Protein AF-A0A7R7YM45-F1 (afdb_monomer_lite)

Radius of gyration: 24.66 Å; chains: 1; bounding box: 40×49×83 Å

Organism: Thermus thermophilus (NCBI:txid274)

Foldseek 3Di:
DVVVVVVVVVVVCVVPPPDPPPDPPPFFDKDAQDWDKDDAPDPQKIKTKTAGMWGDDPNKIKGAQKIWTAIGGNNHGFKIKIARMWIQDPRRKIKGQWIWMFGQEQLKIKTAHDHPQGIWIQHPVFGIWGQKMFIDGFFKTWMFGRWGAHPNRPDIDTHPTDMDGDPVRTPDDRPGVNHDD

Sequence (181 aa):
MRLLLLLLALGLAFVLWPRPTEAPKEAGVRLYGVAFHLFPEEEGVEWRFRAEEMVEEEGRFRVRGGLSGGRYVEGRLDLRLFAPEVVVEPGDNLRAPYARVEILKGCYRLELSRPGLGDVLIRQKEGFSAPWVRIEAPNLRGEAERFRSDFALERIEAENPRFEFPAGGSFGPCQVEGGSG

pLDDT: mean 90.7, std 9.66, range [58.69, 98.62]

Secondary structure (DSSP, 8-state):
-HHHHHHHHHHHHHHSS-PPPPPP-----EEEEEEEEE--SSTTEEEEEEEEEEEEETTEEEEEEEEEEEEEETTEEEEEEEES-EEE-GGG-EEESSEEEEETBTTEEEEE--TTT--EEEETTTEEEEEEEEEE-SS-EEEEEEEEE-TTSSSEEEEEEEEE--TTS-SSS--STT-B-

Structure (mmCIF, N/CA/C/O backbone):
data_AF-A0A7R7YM45-F1
#
_entry.id   AF-A0A7R7YM45-F1
#
loop_
_atom_site.group_PDB
_atom_site.id
_atom_site.type_symbol
_atom_site.label_atom_id
_atom_site.label_alt_id
_atom_site.label_comp_id
_atom_site.label_asym_id
_atom_site.label_entity_id
_atom_site.label_seq_id
_atom_site.pdbx_PDB_ins_code
_atom_site.Cartn_x
_atom_site.Cartn_y
_atom_site.Cartn_z
_atom_site.occupancy
_atom_site.B_iso_or_equiv
_atom_site.auth_seq_id
_atom_site.auth_comp_id
_atom_site.auth_asym_id
_atom_site.auth_atom_id
_atom_site.pdbx_PDB_model_num
ATOM 1 N N . MET A 1 1 ? -10.922 34.624 63.609 1.00 67.94 1 MET A N 1
ATOM 2 C CA . MET A 1 1 ? -10.141 33.369 63.735 1.00 67.94 1 MET A CA 1
ATOM 3 C C . MET A 1 1 ? -10.967 32.111 63.447 1.00 67.94 1 MET A C 1
ATOM 5 O O . MET A 1 1 ? -10.594 31.371 62.551 1.00 67.94 1 MET A O 1
ATOM 9 N N . ARG A 1 2 ? -12.110 31.880 64.121 1.00 74.19 2 ARG A N 1
ATOM 10 C CA . ARG A 1 2 ? -12.960 30.683 63.907 1.00 74.19 2 ARG A CA 1
ATOM 11 C C . ARG A 1 2 ? -13.488 30.513 62.475 1.00 74.19 2 ARG A C 1
ATOM 13 O O . ARG A 1 2 ? -13.465 29.406 61.958 1.00 74.19 2 ARG A O 1
ATOM 20 N N . LEU A 1 3 ? -13.897 31.603 61.825 1.00 76.56 3 LEU A N 1
ATOM 21 C CA . LEU A 1 3 ? -14.392 31.564 60.443 1.00 76.56 3 LEU A CA 1
ATOM 22 C C . LEU A 1 3 ? -13.296 31.167 59.438 1.00 76.56 3 LEU A C 1
ATOM 24 O O . LEU A 1 3 ? -13.555 30.417 58.507 1.00 76.56 3 LEU A O 1
ATOM 28 N N . LEU A 1 4 ? -12.057 31.615 59.672 1.00 78.38 4 LEU A N 1
ATOM 29 C CA . LEU A 1 4 ? -10.907 31.268 58.833 1.00 78.38 4 LEU A CA 1
ATOM 30 C C . LEU A 1 4 ? -10.569 29.777 58.943 1.00 78.38 4 LEU A C 1
ATOM 32 O O . LEU A 1 4 ? -10.317 29.131 57.936 1.00 78.38 4 LEU A O 1
ATOM 36 N N . LEU A 1 5 ? -10.610 29.233 60.163 1.00 81.38 5 LEU A N 1
ATOM 37 C CA . LEU A 1 5 ? -10.376 27.811 60.430 1.00 81.38 5 LEU A CA 1
ATOM 38 C C . LEU A 1 5 ? -11.439 26.920 59.772 1.00 81.38 5 LEU A C 1
ATOM 40 O O . LEU A 1 5 ? -11.104 25.870 59.237 1.00 81.38 5 LEU A O 1
ATOM 44 N N . LEU A 1 6 ? -12.700 27.361 59.764 1.00 84.06 6 LEU A N 1
ATOM 45 C CA . LEU A 1 6 ? -13.800 26.674 59.079 1.00 84.06 6 LEU A CA 1
ATOM 46 C C . LEU A 1 6 ? -13.616 26.654 57.559 1.00 84.06 6 LEU A C 1
ATOM 48 O O . LEU A 1 6 ? -13.767 25.604 56.945 1.00 84.06 6 LEU A O 1
ATOM 52 N N . LEU A 1 7 ? -13.243 27.786 56.958 1.00 83.31 7 LEU A N 1
ATOM 53 C CA . LEU A 1 7 ? -12.970 27.863 55.519 1.00 83.31 7 LEU A CA 1
ATOM 54 C C . LEU A 1 7 ? -11.752 27.018 55.126 1.00 83.31 7 LEU A C 1
ATOM 56 O O . LEU A 1 7 ? -11.780 26.35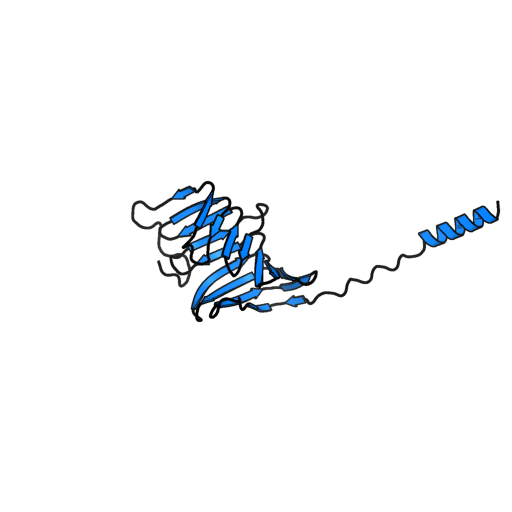1 54.094 1.00 83.31 7 LEU A O 1
ATOM 60 N N . LEU A 1 8 ? -10.717 26.993 55.972 1.00 83.06 8 LEU A N 1
ATOM 61 C CA . LEU A 1 8 ? -9.532 26.164 55.755 1.00 83.06 8 LEU A CA 1
ATOM 62 C C . LEU A 1 8 ? -9.876 24.671 55.817 1.00 83.06 8 LEU A C 1
ATOM 64 O O . LEU A 1 8 ? -9.451 23.908 54.955 1.00 83.06 8 LEU A O 1
ATOM 68 N N . ALA A 1 9 ? -10.681 24.264 56.804 1.00 82.69 9 ALA A N 1
ATOM 69 C CA . ALA A 1 9 ? -11.139 22.886 56.945 1.00 82.69 9 ALA A CA 1
ATOM 70 C C . ALA A 1 9 ? -12.025 22.454 55.766 1.00 82.69 9 ALA A C 1
ATOM 72 O O . ALA A 1 9 ? -11.877 21.340 55.271 1.00 82.69 9 ALA A O 1
ATOM 73 N N . LEU A 1 10 ? -12.897 23.343 55.277 1.00 81.88 10 LEU A N 1
ATOM 74 C CA . LEU A 1 10 ? -13.757 23.069 54.125 1.00 81.88 10 LEU A CA 1
ATOM 75 C C . LEU A 1 10 ? -12.947 22.949 52.825 1.00 81.88 10 LEU A C 1
ATOM 77 O O . LEU A 1 10 ? -13.180 22.036 52.037 1.00 81.88 10 LEU A O 1
ATOM 81 N N . GLY A 1 11 ? -11.959 23.828 52.628 1.00 80.31 11 GLY A N 1
ATOM 82 C CA . GLY A 1 11 ? -11.035 23.749 51.496 1.00 80.31 11 GLY A CA 1
ATOM 83 C C . GLY A 1 11 ? -10.203 22.466 51.519 1.00 80.31 11 GLY A C 1
ATOM 84 O O . GLY A 1 11 ? -10.063 21.803 50.493 1.00 80.31 11 GLY A O 1
ATOM 85 N N . LEU A 1 12 ? -9.722 22.062 52.700 1.00 82.94 12 LEU A N 1
ATOM 86 C CA . LEU A 1 12 ? -8.969 20.819 52.871 1.00 82.94 12 LEU A CA 1
ATOM 87 C C . LEU A 1 12 ? -9.842 19.583 52.611 1.00 82.94 12 LEU A C 1
ATOM 89 O O . LEU A 1 12 ? -9.398 18.647 51.949 1.00 82.94 12 LEU A O 1
ATOM 93 N N . ALA A 1 13 ? -11.097 19.603 53.068 1.00 81.50 13 ALA A N 1
ATOM 94 C CA . ALA A 1 13 ? -12.064 18.542 52.802 1.00 81.50 13 ALA A CA 1
ATOM 95 C C . ALA A 1 13 ? -12.375 18.401 51.303 1.00 81.50 13 ALA A C 1
ATOM 97 O O . ALA A 1 13 ? -12.561 17.286 50.830 1.00 81.50 13 ALA A O 1
ATOM 98 N N . PHE A 1 14 ? -12.379 19.504 50.547 1.00 77.69 14 PHE A N 1
ATOM 99 C CA . PHE A 1 14 ? -12.612 19.486 49.100 1.00 77.69 14 PHE A CA 1
ATOM 100 C C . PHE A 1 14 ? -11.412 18.942 48.309 1.00 77.69 14 PHE A C 1
ATOM 102 O O . PHE A 1 14 ? -11.591 18.266 47.300 1.00 77.69 14 PHE A O 1
ATOM 109 N N . VAL A 1 15 ? -10.184 19.201 48.774 1.00 79.44 15 VAL A N 1
ATOM 110 C CA . VAL A 1 15 ? -8.947 18.669 48.166 1.00 79.44 15 VAL A CA 1
ATOM 111 C C . VAL A 1 15 ? -8.772 17.177 48.452 1.00 79.44 15 VAL A C 1
ATOM 113 O O . VAL A 1 15 ? -8.295 16.440 47.592 1.00 79.44 15 VAL A O 1
ATOM 116 N N . LEU A 1 16 ? -9.167 16.736 49.648 1.00 78.12 16 LEU A N 1
ATOM 117 C CA . LEU A 1 16 ? -9.143 15.329 50.055 1.00 78.12 16 LEU A CA 1
ATOM 118 C C . LEU A 1 16 ? -10.376 14.551 49.581 1.00 78.12 16 LEU A C 1
ATOM 120 O O . LEU A 1 16 ? -10.428 13.334 49.761 1.00 78.12 16 LEU A O 1
ATOM 124 N N . TRP A 1 17 ? -11.363 15.230 48.987 1.00 76.19 17 TRP A N 1
ATOM 125 C CA . TRP A 1 17 ? -12.518 14.559 48.417 1.00 76.19 17 TRP A CA 1
ATOM 126 C C . TRP A 1 17 ? -12.037 13.682 47.258 1.00 76.19 17 TRP A C 1
ATOM 128 O O . TRP A 1 17 ? -11.379 14.195 46.345 1.00 76.19 17 TRP A O 1
ATOM 138 N N . PRO A 1 18 ? -12.325 12.369 47.274 1.00 72.06 18 PRO A N 1
ATOM 139 C CA . PRO A 1 18 ? -11.928 11.486 46.195 1.00 72.06 18 PRO A CA 1
ATOM 140 C C . PRO A 1 18 ? -12.548 12.027 44.912 1.00 72.06 18 PRO A C 1
ATOM 142 O O . PRO A 1 18 ? -13.773 12.100 44.775 1.00 72.06 18 PRO A O 1
ATOM 145 N N . ARG A 1 19 ? -11.695 12.467 43.983 1.00 71.75 19 ARG A N 1
ATOM 146 C CA . ARG A 1 19 ? -12.153 12.801 42.639 1.00 71.75 19 ARG A CA 1
ATOM 147 C C . ARG A 1 19 ? -12.837 11.545 42.106 1.00 71.75 19 ARG A C 1
ATOM 149 O O . ARG A 1 19 ? -12.228 10.478 42.218 1.00 71.75 19 ARG A O 1
ATOM 156 N N . PRO A 1 20 ? -14.069 11.640 41.574 1.00 61.78 20 PRO A N 1
ATOM 157 C CA . PRO A 1 20 ? -14.654 10.526 40.852 1.00 61.78 20 PRO A CA 1
ATOM 158 C C . PRO A 1 20 ? -13.604 10.071 39.845 1.00 61.78 20 PRO A C 1
ATOM 160 O O . PRO A 1 20 ? -13.147 10.879 39.035 1.00 61.78 20 PRO A O 1
ATOM 163 N N . THR A 1 21 ? -13.137 8.829 39.973 1.00 62.22 21 THR A N 1
ATOM 164 C CA . THR A 1 21 ? -12.312 8.219 38.939 1.00 62.22 21 THR A CA 1
ATOM 165 C C . THR A 1 21 ? -13.111 8.369 37.661 1.00 62.22 21 THR A C 1
ATOM 167 O O . THR A 1 21 ? -14.259 7.927 37.610 1.00 62.22 21 THR A O 1
ATOM 170 N N . GLU A 1 22 ? -12.546 9.089 36.694 1.00 59.47 22 GLU A N 1
ATOM 171 C CA . GLU A 1 22 ? -13.136 9.232 35.373 1.00 59.47 22 GLU A CA 1
ATOM 172 C C . GLU A 1 22 ? -13.509 7.819 34.928 1.00 59.47 22 GLU A C 1
ATOM 174 O O . GLU A 1 22 ? -12.650 6.930 34.906 1.00 59.47 22 GLU A O 1
ATOM 179 N N . ALA A 1 23 ? -14.807 7.571 34.726 1.00 59.00 23 ALA A N 1
ATOM 180 C CA . ALA A 1 23 ? -15.252 6.276 34.243 1.00 59.00 23 ALA A CA 1
ATOM 181 C C . ALA A 1 23 ? -14.430 5.974 32.982 1.00 59.00 23 ALA A C 1
ATOM 183 O O . ALA A 1 23 ? -14.210 6.904 32.196 1.00 59.00 23 ALA A O 1
ATOM 184 N N . PRO A 1 24 ? -13.936 4.735 32.790 1.00 59.19 24 PRO A N 1
ATOM 185 C CA . PRO A 1 24 ? -13.271 4.383 31.547 1.00 59.19 24 PRO A CA 1
ATOM 186 C C . PRO A 1 24 ? -14.176 4.857 30.413 1.00 59.19 24 PRO A C 1
ATOM 188 O O . PRO A 1 24 ? -15.341 4.455 30.380 1.00 59.19 24 PRO A O 1
ATOM 191 N N . LYS A 1 25 ? -13.686 5.774 29.560 1.00 61.75 25 LYS A N 1
ATOM 192 C CA . LYS A 1 25 ? -14.405 6.166 28.340 1.00 61.75 25 LYS A CA 1
ATOM 193 C C . LYS A 1 25 ? -14.886 4.870 27.704 1.00 61.75 25 LYS A C 1
ATOM 195 O O . LYS A 1 25 ? -14.062 3.965 27.557 1.00 61.75 25 LYS A O 1
ATOM 200 N N . GLU A 1 26 ? -16.195 4.777 27.452 1.00 58.69 26 GLU A N 1
ATOM 201 C CA . GLU A 1 26 ? -16.853 3.569 26.952 1.00 58.69 26 GLU A CA 1
ATOM 202 C C . GLU A 1 26 ? -15.940 2.877 25.950 1.00 58.69 26 GLU A C 1
ATOM 204 O O . GLU A 1 26 ? -15.478 3.491 24.986 1.00 58.69 26 GLU A O 1
ATOM 209 N N . ALA A 1 27 ? -15.576 1.638 26.275 1.00 59.50 27 ALA A N 1
ATOM 210 C CA . ALA A 1 27 ? -14.630 0.876 25.492 1.00 59.50 27 ALA A CA 1
ATOM 211 C C . ALA A 1 27 ? -15.161 0.799 24.059 1.00 59.50 27 ALA A C 1
ATOM 213 O O . ALA A 1 27 ? -16.208 0.195 23.825 1.00 59.50 27 ALA A O 1
ATOM 214 N N . GLY A 1 28 ? -14.453 1.436 23.123 1.00 74.31 28 GLY A N 1
ATOM 215 C CA . GLY A 1 28 ? -14.732 1.296 21.699 1.00 74.31 28 GLY A CA 1
ATOM 216 C C . GLY A 1 28 ? -14.754 -0.180 21.298 1.00 74.31 28 GLY A C 1
ATOM 217 O O . GLY A 1 28 ? -14.224 -1.050 22.003 1.00 74.31 28 GLY A O 1
ATOM 218 N N . VAL A 1 29 ? -15.388 -0.482 20.167 1.00 87.69 29 VAL A N 1
ATOM 219 C CA . VAL A 1 29 ? -15.512 -1.864 19.691 1.00 87.69 29 VAL A CA 1
ATOM 220 C C . VAL A 1 29 ? -14.123 -2.475 19.494 1.00 87.69 29 VAL A C 1
ATOM 222 O O . VAL A 1 29 ? -13.274 -1.910 18.808 1.00 87.69 29 VAL A O 1
ATOM 225 N N . ARG A 1 30 ? -13.890 -3.653 20.080 1.00 92.38 30 ARG A N 1
ATOM 226 C CA . ARG A 1 30 ? -12.670 -4.440 19.876 1.00 92.38 30 ARG A CA 1
ATOM 227 C C . ARG A 1 30 ? -13.016 -5.799 19.294 1.00 92.38 30 ARG A C 1
ATOM 229 O O . ARG A 1 30 ? -13.838 -6.525 19.848 1.00 92.38 30 ARG A O 1
ATOM 236 N N . LEU A 1 31 ? -12.361 -6.137 18.194 1.00 92.94 31 LEU A N 1
ATOM 237 C CA . LEU A 1 31 ? -12.553 -7.369 17.446 1.00 92.94 31 LEU A CA 1
ATOM 238 C C . LEU A 1 31 ? -11.215 -8.102 17.325 1.00 92.94 31 LEU A C 1
ATOM 240 O O . LEU A 1 31 ? -10.174 -7.472 17.148 1.00 92.94 31 LEU A O 1
ATOM 244 N N . TYR A 1 32 ? -11.255 -9.430 17.388 1.00 95.44 32 TYR A N 1
ATOM 245 C CA . TYR A 1 32 ? -10.082 -10.301 17.302 1.00 95.44 32 TYR A CA 1
ATOM 246 C C . TYR A 1 32 ? -10.233 -11.294 16.151 1.00 95.44 32 TYR A C 1
ATOM 248 O O . TYR A 1 32 ? -11.343 -11.756 15.886 1.00 95.44 32 TYR A O 1
ATOM 256 N N . GLY A 1 33 ? -9.125 -11.644 15.494 1.00 94.94 33 GLY A N 1
ATOM 257 C CA . GLY A 1 33 ? -9.114 -12.595 14.377 1.00 94.94 33 GLY A CA 1
ATOM 258 C C . GLY A 1 33 ? -9.997 -12.135 13.217 1.00 94.94 33 GLY A C 1
ATOM 259 O O . GLY A 1 33 ? -10.814 -12.897 12.701 1.00 94.94 33 GLY A O 1
ATOM 260 N N . VAL A 1 34 ? -9.883 -10.860 12.851 1.00 94.62 34 VAL A N 1
ATOM 261 C CA . VAL A 1 34 ? -10.822 -10.195 11.949 1.00 94.62 34 VAL A CA 1
ATOM 262 C C . VAL A 1 34 ? -10.462 -10.487 10.500 1.00 94.62 34 VAL A C 1
ATOM 264 O O . VAL A 1 34 ? -9.314 -10.324 10.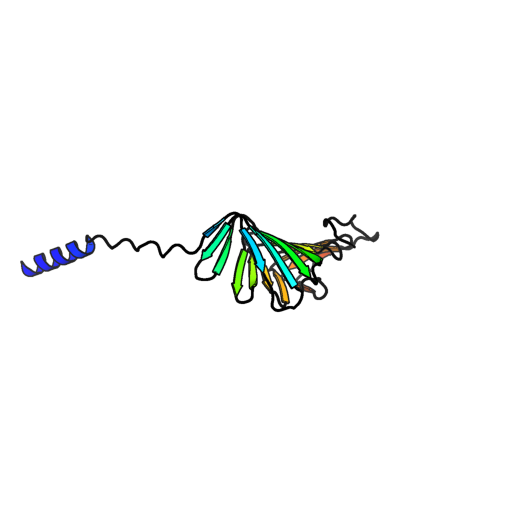085 1.00 94.62 34 VAL A O 1
ATOM 267 N N . ALA A 1 35 ? -11.470 -10.850 9.713 1.00 96.38 35 ALA A N 1
ATOM 268 C CA . ALA A 1 35 ? -11.441 -10.732 8.265 1.00 96.38 35 ALA A CA 1
ATOM 269 C C . ALA A 1 35 ? -12.427 -9.636 7.859 1.00 96.38 35 ALA A C 1
ATOM 271 O O . ALA A 1 35 ? -13.585 -9.667 8.276 1.00 96.38 35 ALA A O 1
ATOM 272 N N . PHE A 1 36 ? -11.971 -8.663 7.079 1.00 93.12 36 PHE A N 1
ATOM 273 C CA . PHE A 1 36 ? -12.807 -7.545 6.650 1.00 93.12 36 PHE A CA 1
ATOM 274 C C . PHE A 1 36 ? -12.486 -7.149 5.217 1.00 93.12 36 PHE A C 1
ATOM 276 O O . PHE A 1 36 ? -11.372 -7.363 4.728 1.00 93.12 36 PHE A O 1
ATOM 283 N N . HIS A 1 37 ? -13.494 -6.613 4.538 1.00 94.50 37 HIS A N 1
ATOM 284 C CA . HIS A 1 37 ? -13.382 -6.148 3.166 1.00 94.50 37 HIS A CA 1
ATOM 285 C C . HIS A 1 37 ? -13.576 -4.634 3.127 1.00 94.50 37 HIS A C 1
ATOM 287 O O . HIS A 1 37 ? -14.411 -4.111 3.866 1.00 94.50 37 HIS A O 1
ATOM 293 N N . LEU A 1 38 ? -12.822 -3.952 2.268 1.00 92.50 38 LEU A N 1
ATOM 294 C CA . LEU A 1 38 ? -13.064 -2.550 1.926 1.00 92.50 38 LEU A CA 1
ATOM 295 C C . LEU A 1 38 ? -13.493 -2.479 0.465 1.00 92.50 38 LEU A C 1
ATOM 297 O O . LEU A 1 38 ? -12.936 -3.192 -0.374 1.00 92.50 38 LEU A O 1
ATOM 301 N N . PHE A 1 39 ? -14.452 -1.609 0.174 1.00 91.75 39 PHE A N 1
ATOM 302 C CA . PHE A 1 39 ? -15.001 -1.405 -1.163 1.00 91.75 39 PHE A CA 1
ATOM 303 C C . PHE A 1 39 ? -14.801 0.062 -1.541 1.00 91.75 39 PHE A C 1
ATOM 305 O O . PHE A 1 39 ? -15.688 0.880 -1.290 1.00 91.75 39 PHE A O 1
ATOM 312 N N . PRO A 1 40 ? -13.619 0.413 -2.084 1.00 87.00 40 PRO A N 1
ATOM 313 C CA . PRO A 1 40 ? -13.364 1.751 -2.590 1.00 87.00 40 PRO A CA 1
ATOM 314 C C . PRO A 1 40 ? -14.431 2.212 -3.589 1.00 87.00 40 PRO A C 1
ATOM 316 O O . PRO A 1 40 ? -15.144 1.413 -4.184 1.00 87.00 40 PRO A O 1
ATOM 319 N N . GLU A 1 41 ? -14.490 3.522 -3.824 1.00 88.31 41 GLU A N 1
ATOM 320 C CA . GLU A 1 41 ? -15.418 4.126 -4.794 1.00 88.31 41 GLU A CA 1
ATOM 321 C C . GLU A 1 41 ? -15.192 3.647 -6.239 1.00 88.31 41 GLU A C 1
ATOM 323 O O . GLU A 1 41 ? -16.103 3.710 -7.058 1.00 88.31 41 GLU A O 1
ATOM 328 N N . GLU A 1 42 ? -13.982 3.184 -6.562 1.00 89.38 42 GLU A N 1
ATOM 329 C CA . GLU A 1 42 ? -13.663 2.604 -7.866 1.00 89.38 42 GLU A CA 1
ATOM 330 C C . GLU A 1 42 ? -14.420 1.280 -8.059 1.00 89.38 42 GLU A C 1
ATOM 332 O O . GLU A 1 42 ? -14.245 0.330 -7.293 1.00 89.38 42 GLU A O 1
ATOM 337 N N . GLU A 1 43 ? -15.266 1.210 -9.090 1.00 91.94 43 GLU A N 1
ATOM 338 C CA . GLU A 1 43 ? -16.030 0.002 -9.402 1.00 91.94 43 GLU A CA 1
ATOM 339 C C . GLU A 1 43 ? -15.109 -1.187 -9.710 1.00 91.94 43 GLU A C 1
ATOM 341 O O . GLU A 1 43 ? -14.035 -1.038 -10.288 1.00 91.94 43 GLU A O 1
ATOM 346 N N . GLY A 1 44 ? -15.532 -2.386 -9.301 1.00 94.06 44 GLY A N 1
ATOM 347 C CA . GLY A 1 44 ? -14.766 -3.614 -9.528 1.00 94.06 44 GLY A CA 1
ATOM 348 C C . GLY A 1 44 ? -13.536 -3.775 -8.627 1.00 94.06 44 GLY A C 1
ATOM 349 O O . GLY A 1 44 ? -12.854 -4.798 -8.730 1.00 94.06 44 GLY A O 1
ATOM 350 N N . VAL A 1 45 ? -13.263 -2.819 -7.729 1.00 95.00 45 VAL A N 1
ATOM 351 C CA . VAL A 1 45 ? -12.145 -2.878 -6.782 1.00 95.00 45 VAL A CA 1
ATOM 352 C C . VAL A 1 45 ? -12.622 -3.280 -5.393 1.00 95.00 45 VAL A C 1
ATOM 354 O O . VAL A 1 45 ? -13.540 -2.700 -4.821 1.00 95.00 45 VAL A O 1
ATOM 357 N N . GLU A 1 46 ? -11.943 -4.259 -4.807 1.00 96.00 46 GLU A N 1
ATOM 358 C CA . GLU A 1 46 ? -12.133 -4.637 -3.410 1.00 96.00 46 GLU A CA 1
ATOM 359 C C . GLU A 1 46 ? -10.788 -4.915 -2.742 1.00 96.00 46 GLU A C 1
ATOM 361 O O . GLU A 1 46 ? -9.847 -5.430 -3.351 1.00 96.00 46 GLU A O 1
ATOM 366 N N . TRP A 1 47 ? -10.710 -4.627 -1.451 1.00 96.88 47 TRP A N 1
ATOM 367 C CA . TRP A 1 47 ? -9.629 -5.108 -0.607 1.00 96.88 47 TRP A CA 1
ATOM 368 C C . TRP A 1 47 ? -10.143 -6.183 0.323 1.00 96.88 47 TRP A C 1
ATOM 370 O O . TRP A 1 47 ? -11.202 -6.030 0.924 1.00 96.88 47 TRP A O 1
ATOM 380 N N . ARG A 1 48 ? -9.359 -7.245 0.494 1.00 97.75 48 ARG A N 1
ATOM 381 C CA . ARG A 1 48 ? -9.665 -8.333 1.425 1.00 97.75 48 ARG A CA 1
ATOM 382 C C . ARG A 1 48 ? -8.522 -8.474 2.415 1.00 97.75 48 ARG A C 1
ATOM 384 O O . ARG A 1 48 ? -7.414 -8.849 2.021 1.00 97.75 48 ARG A O 1
ATOM 391 N N . PHE A 1 49 ? -8.793 -8.193 3.685 1.00 97.38 49 PHE A N 1
ATOM 392 C CA . PHE A 1 49 ? -7.796 -8.169 4.751 1.00 97.38 49 PHE A CA 1
ATOM 393 C C . PHE A 1 49 ? -8.068 -9.202 5.837 1.00 97.38 49 PHE A C 1
ATOM 395 O O . PHE A 1 49 ? -9.209 -9.576 6.114 1.00 97.38 49 PHE A O 1
ATOM 402 N N . ARG A 1 50 ? -6.981 -9.622 6.482 1.00 97.62 50 ARG A N 1
ATOM 403 C CA . ARG A 1 50 ? -6.956 -10.335 7.754 1.00 97.62 50 ARG A CA 1
ATOM 404 C C . ARG A 1 50 ? -6.071 -9.588 8.739 1.00 97.62 50 ARG A C 1
ATOM 406 O O . ARG A 1 50 ? -5.011 -9.081 8.358 1.00 97.62 50 ARG A O 1
ATOM 413 N N . ALA A 1 51 ? -6.503 -9.567 9.990 1.00 96.56 51 ALA A N 1
ATOM 414 C CA . ALA A 1 51 ? -5.793 -8.933 11.084 1.00 96.56 51 ALA A CA 1
ATOM 415 C C . ALA A 1 51 ? -5.996 -9.670 12.409 1.00 96.56 51 ALA A C 1
ATOM 417 O O . ALA A 1 51 ? -7.031 -10.303 12.629 1.00 96.56 51 ALA A O 1
ATOM 418 N N . GLU A 1 52 ? -5.022 -9.548 13.308 1.00 94.94 52 GLU A N 1
ATOM 419 C CA . GLU A 1 52 ? -5.121 -10.124 14.652 1.00 94.94 52 GLU A CA 1
ATOM 420 C C . GLU A 1 52 ? -6.122 -9.366 15.523 1.00 94.94 52 GLU A C 1
ATOM 422 O O . GLU A 1 52 ? -6.941 -9.983 16.203 1.00 94.94 52 GLU A O 1
ATOM 427 N N . GLU A 1 53 ? -6.088 -8.035 15.475 1.00 95.12 53 GLU A N 1
ATOM 428 C CA . GLU A 1 53 ? -6.921 -7.176 16.306 1.00 95.12 53 GLU A CA 1
ATOM 429 C C . GLU A 1 53 ? -7.370 -5.930 15.535 1.00 95.12 53 GLU A C 1
ATOM 431 O O . GLU A 1 53 ? -6.590 -5.323 14.804 1.00 95.12 53 GLU A O 1
ATOM 436 N N . MET A 1 54 ? -8.622 -5.520 15.733 1.00 94.50 54 MET A N 1
ATOM 437 C CA . MET A 1 54 ? -9.157 -4.240 15.273 1.00 94.50 54 MET A CA 1
ATOM 438 C C . MET A 1 54 ? -9.859 -3.541 16.439 1.00 94.50 54 MET A C 1
ATOM 440 O O . MET A 1 54 ? -10.725 -4.126 17.087 1.00 94.50 54 MET A O 1
ATOM 444 N N . VAL A 1 55 ? -9.478 -2.296 16.707 1.00 92.94 55 VAL A N 1
ATOM 445 C CA . VAL A 1 55 ? -9.991 -1.481 17.814 1.00 92.94 55 VAL A CA 1
AT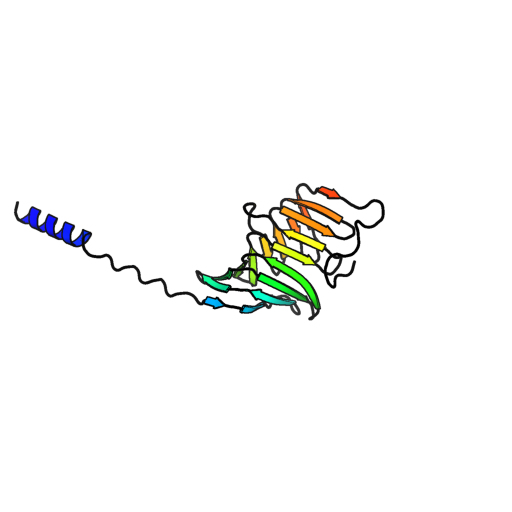OM 446 C C . VAL A 1 55 ? -10.560 -0.188 17.258 1.00 92.94 55 VAL A C 1
ATOM 448 O O . VAL A 1 55 ? -9.900 0.489 16.473 1.00 92.94 55 VAL A O 1
ATOM 451 N N . GLU A 1 56 ? -11.763 0.175 17.674 1.00 90.75 56 GLU A N 1
ATOM 452 C CA . GLU A 1 56 ? -12.290 1.513 17.457 1.00 90.75 56 GLU A CA 1
ATOM 453 C C . GLU A 1 56 ? -11.664 2.488 18.467 1.00 90.75 56 GLU A C 1
ATOM 455 O O . GLU A 1 56 ? -11.842 2.362 19.680 1.00 90.75 56 GLU A O 1
ATOM 460 N N . GLU A 1 57 ? -10.924 3.469 17.961 1.00 87.94 57 GLU A N 1
ATOM 461 C CA . GLU A 1 57 ? -10.316 4.545 18.737 1.00 87.94 57 GLU A CA 1
ATOM 462 C C . GLU A 1 57 ? -10.712 5.879 18.097 1.00 87.94 57 GLU A C 1
ATOM 464 O O . GLU A 1 57 ? -10.377 6.148 16.944 1.00 87.94 57 GLU A O 1
ATOM 469 N N . GLU A 1 58 ? -11.446 6.715 18.838 1.00 84.56 58 GLU A N 1
ATOM 470 C CA . GLU A 1 58 ? -11.830 8.069 18.399 1.00 84.56 58 GLU A CA 1
ATOM 471 C C . GLU A 1 58 ? -12.591 8.093 17.053 1.00 84.56 58 GLU A C 1
ATOM 473 O O . GLU A 1 58 ? -12.380 8.971 16.213 1.00 84.56 58 GLU A O 1
ATOM 478 N N . GLY A 1 59 ? -13.476 7.111 16.830 1.00 84.12 59 GLY A N 1
ATOM 479 C CA . GLY A 1 59 ? -14.268 6.986 15.600 1.00 84.12 59 GLY A CA 1
ATOM 480 C C . GLY A 1 59 ? -13.480 6.479 14.386 1.00 84.12 59 GLY A C 1
ATOM 481 O O . GLY A 1 59 ? -13.940 6.623 13.253 1.00 84.12 59 GLY A O 1
ATOM 482 N N . ARG A 1 60 ? -12.286 5.910 14.597 1.00 89.44 60 ARG A N 1
ATOM 483 C CA . ARG A 1 60 ? -11.472 5.260 13.560 1.00 89.44 60 ARG A CA 1
ATOM 484 C C . ARG A 1 60 ? -11.151 3.834 13.961 1.00 89.44 60 ARG A C 1
ATOM 486 O O . ARG A 1 60 ? -10.964 3.545 15.139 1.00 89.44 60 ARG A O 1
ATOM 493 N N . PHE A 1 61 ? -11.008 2.957 12.976 1.00 91.69 61 PHE A N 1
ATOM 494 C CA . PHE A 1 61 ? -10.545 1.599 13.227 1.00 91.69 61 PHE A CA 1
ATOM 495 C C . PHE A 1 61 ? -9.028 1.526 13.118 1.00 91.69 61 PHE A C 1
ATOM 497 O O . PHE A 1 61 ? -8.440 1.843 12.082 1.00 91.69 61 PHE A O 1
ATOM 504 N N . ARG A 1 62 ? -8.398 1.076 14.198 1.00 94.88 62 ARG A N 1
ATOM 505 C CA . ARG A 1 62 ? -6.978 0.768 14.262 1.00 94.88 62 ARG A CA 1
ATOM 506 C C . ARG A 1 62 ? -6.782 -0.736 14.303 1.00 94.88 62 ARG A C 1
ATOM 508 O O . ARG A 1 62 ? -7.246 -1.415 15.213 1.00 94.88 62 ARG A O 1
ATOM 515 N N . VAL A 1 63 ? -6.068 -1.240 13.315 1.00 94.94 63 VAL A N 1
ATOM 516 C CA . VAL A 1 63 ? -5.669 -2.634 13.183 1.00 94.94 63 VAL A CA 1
ATOM 517 C C . VAL A 1 63 ? -4.313 -2.844 13.842 1.00 94.94 63 VAL A C 1
ATOM 519 O O . VAL A 1 63 ? -3.365 -2.161 13.471 1.00 94.94 63 VAL A O 1
ATOM 522 N N . ARG A 1 64 ? -4.200 -3.800 14.766 1.00 93.56 64 ARG A N 1
ATOM 523 C CA . ARG A 1 64 ? -2.971 -4.139 15.504 1.00 93.56 64 ARG A CA 1
ATOM 524 C C . ARG A 1 64 ? -2.601 -5.613 15.327 1.00 93.56 64 ARG A C 1
ATOM 526 O O . ARG A 1 64 ? -3.428 -6.423 14.917 1.00 93.56 64 ARG A O 1
ATOM 533 N N . GLY A 1 65 ? -1.344 -5.942 15.637 1.00 90.06 65 GLY A N 1
ATOM 534 C CA . GLY A 1 65 ? -0.813 -7.311 15.534 1.00 90.06 65 GLY A CA 1
ATOM 535 C C . GLY A 1 65 ? -0.525 -7.761 14.098 1.00 90.06 65 GLY A C 1
ATOM 536 O O . GLY A 1 65 ? -0.231 -8.920 13.848 1.00 90.06 65 GLY A O 1
ATOM 537 N N . GLY A 1 66 ? -0.560 -6.838 13.139 1.00 93.38 66 GLY A N 1
ATOM 538 C CA . GLY A 1 66 ? -0.321 -7.129 11.736 1.00 93.38 66 GLY A CA 1
ATOM 539 C C . GLY A 1 66 ? -1.599 -7.175 10.906 1.00 93.38 66 GLY A C 1
ATOM 540 O O . GLY A 1 66 ? -2.606 -7.781 11.266 1.00 93.38 66 GLY A O 1
ATOM 541 N N . LEU A 1 67 ? -1.515 -6.536 9.748 1.00 97.12 67 LEU A N 1
ATOM 542 C CA . LEU A 1 67 ? -2.479 -6.573 8.668 1.00 97.12 67 LEU A CA 1
ATOM 543 C C . LEU A 1 67 ? -1.839 -7.281 7.476 1.00 97.12 67 LEU A C 1
ATOM 545 O O . LEU A 1 67 ? -0.709 -6.976 7.085 1.00 97.12 67 LEU A O 1
ATOM 549 N N . SER A 1 68 ? -2.586 -8.205 6.880 1.00 98.06 68 SER A N 1
ATOM 550 C CA . SER A 1 68 ? -2.230 -8.848 5.618 1.00 98.06 68 SER A CA 1
ATOM 551 C C . SER A 1 68 ? -3.455 -8.945 4.723 1.00 98.06 68 SER A C 1
ATOM 553 O O . SER A 1 68 ? -4.554 -9.246 5.187 1.00 98.06 68 SER A O 1
ATOM 555 N N . GLY A 1 69 ? -3.296 -8.690 3.434 1.00 97.38 69 GLY A N 1
ATOM 556 C CA . GLY A 1 69 ? -4.405 -8.804 2.500 1.00 97.38 69 GLY A CA 1
ATOM 557 C C . GLY A 1 69 ? -4.009 -8.505 1.075 1.00 97.38 69 GLY A C 1
ATOM 558 O O . GLY A 1 69 ? -2.829 -8.335 0.770 1.00 97.38 69 GLY A O 1
ATOM 559 N N . GLY A 1 70 ? -5.007 -8.455 0.204 1.00 97.81 70 GLY A N 1
ATOM 560 C CA . GLY A 1 70 ? -4.805 -8.140 -1.202 1.00 97.81 70 GLY A CA 1
ATOM 561 C C . GLY A 1 70 ? -5.886 -7.234 -1.756 1.00 97.81 70 GLY A C 1
ATOM 562 O O . GLY A 1 70 ? -7.019 -7.248 -1.265 1.00 97.81 70 GLY A O 1
ATOM 563 N N . ARG A 1 71 ? -5.503 -6.468 -2.773 1.00 97.81 71 ARG A N 1
ATOM 564 C CA . ARG A 1 71 ? -6.424 -5.745 -3.645 1.00 97.81 71 ARG A CA 1
ATOM 565 C C . ARG A 1 71 ? -6.809 -6.666 -4.794 1.00 97.81 71 ARG A C 1
ATOM 567 O O . ARG A 1 71 ? -5.991 -7.435 -5.299 1.00 97.81 71 ARG A O 1
ATOM 574 N N . TYR A 1 72 ? -8.081 -6.629 -5.146 1.00 97.56 72 TYR A N 1
ATOM 575 C CA . TYR A 1 72 ? -8.633 -7.359 -6.266 1.00 97.56 72 TYR A CA 1
ATOM 576 C C . TYR A 1 72 ? -9.286 -6.352 -7.197 1.00 97.56 72 TYR A C 1
ATOM 578 O O . TYR A 1 72 ? -10.073 -5.522 -6.748 1.00 97.56 72 TYR A O 1
ATOM 586 N N . VAL A 1 73 ? -8.959 -6.449 -8.479 1.00 96.56 73 VAL A N 1
ATOM 587 C CA . VAL A 1 73 ? -9.549 -5.650 -9.553 1.00 96.56 73 VAL A CA 1
ATOM 588 C C . VAL A 1 73 ? -10.261 -6.618 -10.482 1.00 96.56 73 VAL A C 1
ATOM 590 O O . VAL A 1 73 ? -9.646 -7.565 -10.982 1.00 96.56 73 VAL A O 1
ATOM 593 N N . GLU A 1 74 ? -11.569 -6.441 -10.656 1.00 96.56 74 GLU A N 1
ATOM 594 C CA . GLU A 1 74 ? -12.426 -7.365 -11.412 1.00 96.56 74 GLU A CA 1
ATOM 595 C C . GLU A 1 74 ? -12.291 -8.819 -10.911 1.00 96.56 74 GLU A C 1
ATOM 597 O O . GLU A 1 74 ? -12.170 -9.781 -11.676 1.00 96.56 74 GLU A O 1
ATOM 602 N N . GLY A 1 75 ? -12.216 -8.978 -9.583 1.00 96.19 75 GLY A N 1
ATOM 603 C CA . GLY A 1 75 ? -12.059 -10.270 -8.910 1.00 96.19 75 GLY A CA 1
ATOM 604 C C . GLY A 1 75 ? -10.673 -10.915 -9.041 1.00 96.19 75 GLY A C 1
ATOM 605 O O . GLY A 1 75 ? -10.476 -12.033 -8.555 1.00 96.19 75 GLY A O 1
ATOM 606 N N . ARG A 1 76 ? -9.695 -10.242 -9.661 1.00 96.44 76 ARG A N 1
ATOM 607 C CA . ARG A 1 76 ? -8.317 -10.736 -9.811 1.00 96.44 76 ARG A CA 1
ATOM 608 C C . ARG A 1 76 ? -7.385 -10.039 -8.837 1.00 96.44 76 ARG A C 1
ATOM 610 O O . ARG A 1 76 ? -7.335 -8.818 -8.809 1.00 96.44 76 ARG A O 1
ATOM 617 N N . LEU A 1 77 ? -6.621 -10.826 -8.084 1.00 97.06 77 LEU A N 1
ATOM 618 C CA . LEU A 1 77 ? -5.566 -10.311 -7.216 1.00 97.06 77 LEU A CA 1
ATOM 619 C C . LEU A 1 77 ? -4.523 -9.575 -8.067 1.00 97.06 77 LEU A C 1
ATOM 621 O O . LEU A 1 77 ? -3.935 -10.185 -8.960 1.00 97.06 77 LEU A O 1
ATOM 625 N N . ASP A 1 78 ? -4.286 -8.298 -7.779 1.00 96.19 78 ASP A N 1
ATOM 626 C CA . ASP A 1 78 ? -3.276 -7.487 -8.470 1.00 96.19 78 ASP A CA 1
ATOM 627 C C . ASP A 1 78 ? -2.126 -7.079 -7.540 1.00 96.19 78 ASP A C 1
ATOM 629 O O . ASP A 1 78 ? -0.971 -7.026 -7.979 1.00 96.19 78 ASP A O 1
ATOM 633 N N . LEU A 1 79 ? -2.408 -6.889 -6.245 1.00 97.50 79 LEU A N 1
ATOM 634 C CA . LEU A 1 79 ? -1.388 -6.615 -5.238 1.00 97.50 79 LEU A CA 1
ATOM 635 C C . LEU A 1 79 ? -1.688 -7.225 -3.862 1.00 97.50 79 LEU A C 1
ATOM 637 O O . LEU A 1 79 ? -2.841 -7.442 -3.487 1.00 97.50 79 LEU A O 1
ATOM 641 N N . ARG A 1 80 ? -0.634 -7.440 -3.071 1.00 98.38 80 ARG A N 1
ATOM 642 C CA . ARG A 1 80 ? -0.704 -7.780 -1.643 1.00 98.38 80 ARG A CA 1
ATOM 643 C C . ARG A 1 80 ? -0.115 -6.670 -0.789 1.00 98.38 80 ARG A C 1
ATOM 645 O O . ARG A 1 80 ? 0.892 -6.069 -1.156 1.00 98.38 80 ARG A O 1
ATOM 652 N N . LEU A 1 81 ? -0.722 -6.437 0.368 1.00 98.50 81 LEU A N 1
ATOM 653 C CA . LEU A 1 81 ? -0.310 -5.434 1.343 1.00 98.50 81 LEU A CA 1
ATOM 654 C C . LEU A 1 81 ? -0.076 -6.091 2.702 1.00 98.50 81 LEU A C 1
ATOM 656 O O . LEU A 1 81 ? -0.908 -6.861 3.187 1.00 98.50 81 LEU A O 1
ATOM 660 N N . PHE A 1 82 ? 1.040 -5.726 3.326 1.00 98.38 82 PHE A N 1
ATOM 661 C CA . PHE A 1 82 ? 1.426 -6.156 4.661 1.00 98.38 82 PHE A CA 1
ATOM 662 C C . PHE A 1 82 ? 1.868 -4.950 5.485 1.00 98.38 82 PHE A C 1
ATOM 664 O O . PHE A 1 82 ? 2.699 -4.163 5.031 1.00 98.38 82 PHE A O 1
ATOM 671 N N . ALA A 1 83 ? 1.369 -4.821 6.708 1.00 98.06 83 ALA A N 1
ATOM 672 C CA . ALA A 1 83 ? 1.759 -3.752 7.626 1.00 98.06 83 ALA A CA 1
ATOM 673 C C . ALA A 1 83 ? 1.643 -4.234 9.081 1.00 98.06 83 ALA A C 1
ATOM 675 O O . ALA A 1 83 ? 0.801 -5.080 9.359 1.00 98.06 83 ALA A O 1
ATOM 676 N N . PRO A 1 84 ? 2.454 -3.729 10.025 1.00 96.38 84 PRO A N 1
ATOM 677 C CA . PRO A 1 84 ? 2.368 -4.120 11.440 1.00 96.38 84 PRO A CA 1
ATOM 678 C C . PRO A 1 84 ? 1.125 -3.550 12.144 1.00 96.38 84 PRO A C 1
ATOM 680 O O . PRO A 1 84 ? 0.577 -4.154 13.062 1.00 96.38 84 PRO A O 1
ATOM 683 N N . GLU A 1 85 ? 0.699 -2.365 11.720 1.00 95.69 85 GLU A N 1
ATOM 684 C CA . GLU A 1 85 ? -0.433 -1.611 12.235 1.00 95.69 85 GLU A CA 1
ATOM 685 C C . GLU A 1 85 ? -0.991 -0.787 11.075 1.00 95.69 85 GLU A C 1
ATOM 687 O O . GLU A 1 85 ? -0.225 -0.288 10.243 1.00 95.69 85 GLU A O 1
ATOM 692 N N . VAL A 1 86 ? -2.313 -0.643 11.027 1.00 96.81 86 VAL A N 1
ATOM 693 C CA . VAL A 1 86 ? -2.991 0.219 10.056 1.00 96.81 86 VAL A CA 1
ATOM 694 C C . VAL A 1 86 ? -4.089 1.003 10.751 1.00 96.81 86 VAL A C 1
ATOM 696 O O . VAL A 1 86 ? -4.879 0.441 11.500 1.00 96.81 86 VAL A O 1
ATOM 699 N N . VAL A 1 87 ? -4.179 2.295 10.468 1.00 95.88 87 VAL A N 1
ATOM 700 C CA . VAL A 1 87 ? -5.354 3.106 10.789 1.00 95.88 87 VAL A CA 1
ATOM 701 C C . VAL A 1 87 ? -6.179 3.255 9.517 1.00 95.88 87 VAL A C 1
ATOM 703 O O . VAL A 1 87 ? -5.654 3.688 8.489 1.00 95.88 87 VAL A O 1
ATOM 706 N N . VAL A 1 88 ? -7.460 2.896 9.594 1.00 92.88 88 VAL A N 1
ATOM 707 C CA . VAL A 1 88 ? -8.436 3.147 8.531 1.00 92.88 88 VAL A CA 1
ATOM 708 C C . VAL A 1 88 ? -8.963 4.572 8.704 1.00 92.88 88 VAL A C 1
ATOM 710 O O . VAL A 1 88 ? -9.599 4.906 9.706 1.00 92.88 88 VAL A O 1
ATOM 713 N N . GLU A 1 89 ? -8.632 5.434 7.749 1.00 89.75 89 GLU A N 1
ATOM 714 C CA . GLU A 1 89 ? -9.071 6.826 7.675 1.00 89.75 89 GLU A CA 1
ATOM 715 C C . GLU A 1 89 ? -10.377 6.951 6.864 1.00 89.75 89 GLU A C 1
ATOM 717 O O . GLU A 1 89 ? -10.749 6.030 6.133 1.00 89.75 89 GLU A O 1
ATOM 722 N N . PRO A 1 90 ? -11.083 8.097 6.943 1.00 83.12 90 PRO A N 1
ATOM 723 C CA . PRO A 1 90 ? -12.243 8.351 6.093 1.00 83.12 90 PRO A CA 1
ATOM 724 C C . PRO A 1 90 ? -11.945 8.151 4.597 1.00 83.12 90 PRO A C 1
ATOM 726 O O . PRO A 1 90 ? -10.872 8.521 4.106 1.00 83.12 90 PRO A O 1
ATOM 729 N N . GLY A 1 91 ? -12.920 7.596 3.872 1.00 83.25 91 GLY A N 1
ATOM 730 C CA . GLY A 1 91 ? -12.776 7.241 2.455 1.00 83.25 91 GLY A CA 1
ATOM 731 C C . GLY A 1 91 ? -11.939 5.981 2.217 1.00 83.25 91 GLY A C 1
ATOM 732 O O . GLY A 1 91 ? -11.293 5.879 1.178 1.00 83.25 91 GLY A O 1
ATOM 733 N N . ASP A 1 92 ? -11.901 5.074 3.200 1.00 88.19 92 ASP A N 1
ATOM 734 C CA . ASP A 1 92 ? -11.177 3.794 3.185 1.00 88.19 92 ASP A CA 1
ATOM 735 C C . ASP A 1 92 ? -9.666 3.912 2.945 1.00 88.19 92 ASP A C 1
ATOM 737 O O . ASP A 1 92 ? -8.989 2.943 2.597 1.00 88.19 92 ASP A O 1
ATOM 741 N N . ASN A 1 93 ? -9.104 5.104 3.148 1.00 93.38 93 ASN A N 1
ATOM 742 C CA . ASN A 1 93 ? -7.668 5.317 3.052 1.00 93.38 93 ASN A CA 1
ATOM 743 C C . ASN A 1 93 ? -6.966 4.617 4.213 1.00 93.38 93 ASN A C 1
ATOM 745 O O . ASN A 1 93 ? -7.476 4.571 5.333 1.00 93.38 93 ASN A O 1
ATOM 749 N N . LEU A 1 94 ? -5.773 4.093 3.955 1.00 95.94 94 LEU A N 1
ATOM 750 C CA . LEU A 1 94 ? -4.994 3.395 4.969 1.00 95.94 94 LEU A CA 1
ATOM 751 C C . LEU A 1 94 ? -3.751 4.205 5.309 1.00 95.94 94 LEU A C 1
ATOM 753 O O . LEU A 1 94 ? -3.043 4.696 4.425 1.00 95.94 94 LEU A O 1
ATOM 757 N N . ARG A 1 95 ? -3.464 4.302 6.604 1.00 97.50 95 ARG A N 1
ATOM 758 C CA . ARG A 1 95 ? -2.226 4.874 7.130 1.00 97.50 95 ARG A CA 1
ATOM 759 C C . ARG A 1 95 ? -1.483 3.816 7.925 1.00 97.50 95 ARG A C 1
ATOM 761 O O . ARG A 1 95 ? -2.064 3.196 8.812 1.00 97.50 95 ARG A O 1
ATOM 768 N N . ALA A 1 96 ? -0.199 3.646 7.640 1.00 97.88 96 ALA A N 1
ATOM 769 C CA . ALA A 1 96 ? 0.670 2.711 8.347 1.00 97.88 96 ALA A CA 1
ATOM 770 C C . ALA A 1 96 ? 2.020 3.371 8.655 1.00 97.88 96 ALA A C 1
ATOM 772 O O . ALA A 1 96 ? 2.467 4.206 7.873 1.00 97.88 96 ALA A O 1
ATOM 773 N N . PRO A 1 97 ? 2.725 2.988 9.731 1.00 97.56 97 PRO A N 1
ATOM 774 C CA . PRO A 1 97 ? 4.076 3.495 9.988 1.00 97.56 97 PRO A CA 1
ATOM 775 C C . PRO A 1 97 ? 5.087 3.022 8.929 1.00 97.56 97 PRO A C 1
ATOM 777 O O . PRO A 1 97 ? 6.060 3.707 8.633 1.00 97.56 97 PRO A O 1
ATOM 780 N N . TYR A 1 98 ? 4.869 1.832 8.373 1.00 98.38 98 TYR A N 1
ATOM 781 C CA . TYR A 1 98 ? 5.577 1.269 7.228 1.00 98.38 98 TYR A CA 1
ATOM 782 C C . TYR A 1 98 ? 4.741 0.127 6.649 1.00 98.38 98 TYR A C 1
ATOM 784 O O . TYR A 1 98 ? 3.883 -0.434 7.337 1.00 98.38 98 TYR A O 1
ATOM 792 N N . ALA A 1 99 ? 4.990 -0.223 5.392 1.00 98.50 99 ALA A N 1
ATOM 793 C CA . ALA A 1 99 ? 4.284 -1.307 4.727 1.00 98.50 99 ALA A CA 1
ATOM 794 C C . ALA A 1 99 ? 5.190 -2.034 3.734 1.00 98.50 99 ALA A C 1
ATOM 796 O O . ALA A 1 99 ? 6.083 -1.443 3.131 1.00 98.50 99 ALA A O 1
ATOM 797 N N . ARG A 1 100 ? 4.923 -3.321 3.528 1.00 98.56 100 ARG A N 1
ATOM 798 C CA . ARG A 1 100 ? 5.442 -4.081 2.393 1.00 98.56 100 ARG A CA 1
ATOM 799 C C . ARG A 1 100 ? 4.309 -4.299 1.405 1.00 98.56 100 ARG A C 1
ATOM 801 O O . ARG A 1 100 ? 3.217 -4.711 1.796 1.00 98.56 100 ARG A O 1
ATOM 808 N N . VAL A 1 101 ? 4.593 -4.054 0.136 1.00 98.56 101 VAL A N 1
ATOM 809 C CA . VAL A 1 101 ? 3.658 -4.259 -0.966 1.00 98.56 101 VAL A CA 1
ATOM 810 C C . VAL A 1 101 ? 4.273 -5.221 -1.970 1.00 98.56 101 VAL A C 1
ATOM 812 O O . VAL A 1 101 ? 5.460 -5.138 -2.273 1.00 98.56 101 VAL A O 1
ATOM 815 N N . GLU A 1 102 ? 3.462 -6.131 -2.488 1.00 98.50 102 GLU A N 1
ATOM 816 C CA . GLU A 1 102 ? 3.837 -7.021 -3.584 1.00 98.50 102 GLU A CA 1
ATOM 817 C C . GLU A 1 102 ? 2.857 -6.813 -4.733 1.00 98.50 102 GLU A C 1
ATOM 819 O O . GLU A 1 102 ? 1.680 -7.130 -4.590 1.00 98.50 102 GLU A O 1
ATOM 824 N N . ILE A 1 103 ? 3.326 -6.279 -5.858 1.00 97.69 103 ILE A N 1
ATOM 825 C CA . ILE A 1 103 ? 2.520 -6.079 -7.067 1.00 97.69 103 ILE A CA 1
ATOM 826 C C . ILE A 1 103 ? 2.825 -7.236 -8.013 1.00 97.69 103 ILE A C 1
ATOM 828 O O . ILE A 1 103 ? 3.983 -7.490 -8.358 1.00 97.69 103 ILE A O 1
ATOM 832 N N . LEU A 1 104 ? 1.782 -7.966 -8.407 1.00 96.75 104 LEU A N 1
ATOM 833 C CA . LEU A 1 104 ? 1.934 -9.219 -9.145 1.00 96.75 104 LEU A CA 1
ATOM 834 C C . LEU A 1 104 ? 2.429 -8.970 -10.573 1.00 96.75 104 LEU A C 1
ATOM 836 O O . LEU A 1 104 ? 3.331 -9.665 -11.046 1.00 96.75 104 LEU A O 1
ATOM 840 N N . LYS A 1 105 ? 1.876 -7.959 -11.251 1.00 94.44 105 LYS A N 1
ATOM 841 C CA . LYS A 1 105 ? 2.327 -7.537 -12.583 1.00 94.44 105 LYS A CA 1
ATOM 842 C C . LYS A 1 105 ? 3.699 -6.868 -12.471 1.00 94.44 105 LYS A C 1
ATOM 844 O O . LYS A 1 105 ? 3.863 -5.923 -11.708 1.00 94.44 105 LYS A O 1
ATOM 849 N N . GLY A 1 106 ? 4.682 -7.364 -13.218 1.00 93.12 106 GLY A N 1
ATOM 850 C CA . GLY A 1 106 ? 6.070 -6.892 -13.160 1.00 93.12 106 GLY A CA 1
ATOM 851 C C . GLY A 1 106 ? 6.858 -7.392 -11.944 1.00 93.12 106 GLY A C 1
ATOM 852 O O . GLY A 1 106 ? 8.046 -7.099 -11.829 1.00 93.12 106 GLY A O 1
ATOM 853 N N . CYS A 1 107 ? 6.238 -8.194 -11.068 1.00 95.75 107 CYS A N 1
ATOM 854 C CA . CYS A 1 107 ? 6.885 -8.826 -9.917 1.00 95.75 107 CYS A CA 1
ATOM 855 C C . CYS A 1 107 ? 7.590 -7.842 -8.970 1.00 95.75 107 CYS A C 1
ATOM 857 O O . CYS A 1 107 ? 8.710 -8.107 -8.522 1.00 95.75 107 CYS A O 1
ATOM 859 N N . TYR A 1 108 ? 6.940 -6.718 -8.664 1.00 96.88 108 TYR A N 1
ATOM 860 C CA . TYR A 1 108 ? 7.505 -5.709 -7.776 1.00 96.88 108 TYR A CA 1
ATOM 861 C C . TYR A 1 108 ? 7.289 -6.070 -6.311 1.00 96.88 108 TYR A C 1
ATOM 863 O O . TYR A 1 108 ? 6.171 -6.342 -5.874 1.00 96.88 108 TYR A O 1
ATOM 871 N N . ARG A 1 109 ? 8.358 -5.976 -5.528 1.00 97.94 109 ARG A N 1
ATOM 872 C CA . ARG A 1 109 ? 8.332 -5.923 -4.071 1.00 97.94 109 ARG A CA 1
ATOM 873 C C . ARG A 1 109 ? 8.749 -4.527 -3.633 1.00 97.94 109 ARG A C 1
ATOM 875 O O . ARG A 1 109 ? 9.848 -4.079 -3.952 1.00 97.94 109 ARG A O 1
ATOM 882 N N . LEU A 1 110 ? 7.870 -3.859 -2.898 1.00 98.31 110 LEU A N 1
ATOM 883 C CA . LEU A 1 110 ? 8.098 -2.526 -2.359 1.00 98.31 110 LEU A CA 1
ATOM 884 C C . LEU A 1 110 ? 8.184 -2.599 -0.839 1.00 98.31 110 LEU A C 1
ATOM 886 O O . LEU A 1 110 ? 7.318 -3.184 -0.188 1.00 98.31 110 LEU A O 1
ATOM 890 N N . GLU A 1 111 ? 9.190 -1.950 -0.273 1.00 98.50 111 GLU A N 1
ATOM 891 C CA . GLU A 1 111 ? 9.203 -1.569 1.136 1.00 98.50 111 GLU A CA 1
ATOM 892 C C . GLU A 1 111 ? 8.945 -0.073 1.221 1.00 98.50 111 GLU A C 1
ATOM 894 O O . GLU A 1 111 ? 9.760 0.729 0.773 1.00 98.50 111 GLU A O 1
ATOM 899 N N . LEU A 1 112 ? 7.786 0.291 1.757 1.00 98.62 112 LEU A N 1
ATOM 900 C CA . LEU A 1 112 ? 7.330 1.661 1.915 1.00 98.62 112 LEU A CA 1
ATOM 901 C C . LEU A 1 112 ? 7.643 2.117 3.339 1.00 98.62 112 LEU A C 1
ATOM 903 O O . LEU A 1 112 ? 7.089 1.594 4.309 1.00 98.62 112 LEU A O 1
ATOM 907 N N . SER A 1 113 ? 8.504 3.127 3.446 1.00 98.19 113 SER A N 1
ATOM 908 C CA . SER A 1 113 ? 9.040 3.650 4.703 1.00 98.19 113 SER A CA 1
ATOM 909 C C . SER A 1 113 ? 9.758 2.598 5.565 1.00 98.19 113 SER A C 1
ATOM 911 O O . SER A 1 113 ? 9.957 1.449 5.171 1.00 98.19 113 SER A O 1
ATOM 913 N N . ARG A 1 114 ? 10.210 3.026 6.746 1.00 95.50 114 ARG A N 1
ATOM 914 C CA . ARG A 1 114 ? 10.878 2.220 7.777 1.00 95.50 114 ARG A CA 1
ATOM 915 C C . ARG A 1 114 ? 10.512 2.762 9.168 1.00 95.50 114 ARG A C 1
ATOM 917 O O . ARG A 1 114 ? 10.136 3.933 9.271 1.00 95.50 114 ARG A O 1
ATOM 924 N N . PRO A 1 115 ? 10.637 1.959 10.244 1.00 93.94 115 PRO A N 1
ATOM 925 C CA . PRO A 1 115 ? 10.363 2.420 11.604 1.00 93.94 115 PRO A CA 1
ATOM 926 C C . PRO A 1 115 ? 11.041 3.763 11.919 1.00 93.94 115 PRO A C 1
ATOM 928 O O . PRO A 1 115 ? 12.255 3.895 11.788 1.00 93.94 115 PRO A O 1
ATOM 931 N N . GLY A 1 116 ? 10.246 4.757 12.325 1.00 92.69 116 GLY A N 1
ATOM 932 C CA . GLY A 1 116 ? 10.727 6.089 12.711 1.00 92.69 116 GLY A CA 1
ATOM 933 C C . GLY A 1 116 ? 10.958 7.086 11.568 1.00 92.69 116 GLY A C 1
ATOM 934 O O . GLY A 1 116 ? 11.279 8.235 11.856 1.00 92.69 116 GLY A O 1
ATOM 935 N N . LEU A 1 117 ? 10.778 6.697 10.300 1.00 95.00 117 LEU A N 1
ATOM 936 C CA . LEU A 1 117 ? 11.015 7.590 9.154 1.00 95.00 117 LEU A CA 1
ATOM 937 C C . LEU A 1 117 ? 9.777 8.408 8.741 1.00 95.00 117 LEU A C 1
ATOM 939 O O . LEU A 1 117 ? 9.905 9.455 8.111 1.00 95.00 117 LEU A O 1
ATOM 943 N N . GLY A 1 118 ? 8.586 7.949 9.122 1.00 95.12 118 GLY A N 1
ATOM 944 C CA . GLY A 1 118 ? 7.310 8.615 8.863 1.00 95.12 118 GLY A CA 1
ATOM 945 C C . GLY A 1 118 ? 6.295 7.694 8.194 1.00 95.12 118 GLY A C 1
ATOM 946 O O . GLY A 1 118 ? 6.639 6.613 7.716 1.00 95.12 118 GLY A O 1
ATOM 947 N N . ASP A 1 119 ? 5.043 8.135 8.172 1.00 97.56 119 ASP A N 1
ATOM 948 C CA . ASP A 1 119 ? 3.920 7.297 7.756 1.00 97.56 119 ASP A CA 1
ATOM 949 C C . ASP A 1 119 ? 3.868 7.055 6.245 1.00 97.56 119 ASP A C 1
ATOM 951 O O . ASP A 1 119 ? 4.131 7.939 5.426 1.00 97.56 119 ASP A O 1
ATOM 955 N N . VAL A 1 120 ? 3.409 5.862 5.893 1.00 98.38 120 VAL A N 1
ATOM 956 C CA . VAL A 1 120 ? 2.920 5.484 4.571 1.00 98.38 120 VAL A CA 1
ATOM 957 C C . VAL A 1 120 ? 1.434 5.802 4.485 1.00 98.38 120 VAL A C 1
ATOM 959 O O . VAL A 1 120 ? 0.655 5.437 5.369 1.00 98.38 120 VAL A O 1
ATOM 962 N N . LEU A 1 121 ? 1.040 6.439 3.387 1.00 98.31 121 LEU A N 1
ATOM 963 C CA . LEU A 1 121 ? -0.353 6.659 3.021 1.00 98.31 121 LEU A CA 1
ATOM 964 C C . LEU A 1 121 ? -0.698 5.801 1.811 1.00 98.31 121 LEU A C 1
ATOM 966 O O . LEU A 1 121 ? 0.021 5.807 0.812 1.00 98.31 121 LEU A O 1
ATOM 970 N N . ILE A 1 122 ? -1.816 5.096 1.907 1.00 97.69 122 ILE A N 1
ATOM 971 C CA . ILE A 1 122 ? -2.404 4.316 0.826 1.00 97.69 122 ILE A CA 1
ATOM 972 C C . ILE A 1 122 ? -3.766 4.937 0.561 1.00 97.69 122 ILE A C 1
ATOM 974 O O . ILE A 1 122 ? -4.728 4.733 1.306 1.00 97.69 122 ILE A O 1
ATOM 978 N N . ARG A 1 123 ? -3.806 5.779 -0.464 1.00 95.81 123 ARG A N 1
ATOM 979 C CA . ARG A 1 123 ? -4.981 6.553 -0.834 1.00 95.81 123 ARG A CA 1
ATOM 980 C C . ARG A 1 123 ? -5.713 5.831 -1.943 1.00 95.81 123 ARG A C 1
ATOM 982 O O . ARG A 1 123 ? -5.147 5.645 -3.015 1.00 95.81 123 ARG A O 1
ATOM 989 N N . GLN A 1 124 ? -6.972 5.478 -1.721 1.00 92.38 124 GLN A N 1
ATOM 990 C CA . GLN A 1 124 ? -7.701 4.600 -2.641 1.00 92.38 124 GLN A CA 1
ATOM 991 C C . GLN A 1 124 ? -7.811 5.163 -4.068 1.00 92.38 124 GLN A C 1
ATOM 993 O O . GLN A 1 124 ? -7.824 4.399 -5.022 1.00 92.38 124 GLN A O 1
ATOM 998 N N . LYS A 1 125 ? -7.819 6.494 -4.223 1.00 92.12 125 LYS A N 1
ATOM 999 C CA . LYS A 1 125 ? -7.890 7.175 -5.528 1.00 92.12 125 LYS A CA 1
ATOM 1000 C C . LYS A 1 125 ? -6.533 7.522 -6.153 1.00 92.12 125 LYS A C 1
ATOM 1002 O O . LYS A 1 125 ? -6.491 7.907 -7.315 1.00 92.12 125 LYS A O 1
ATOM 1007 N N . GLU A 1 126 ? -5.445 7.468 -5.385 1.00 94.69 126 GLU A N 1
ATOM 1008 C CA . GLU A 1 126 ? -4.137 7.999 -5.810 1.00 94.69 126 GLU A CA 1
ATOM 1009 C C . GLU A 1 126 ? -3.030 6.940 -5.815 1.00 94.69 126 GLU A C 1
ATOM 1011 O O . GLU A 1 126 ? -2.132 7.021 -6.646 1.00 94.69 126 GLU A O 1
ATOM 1016 N N . GLY A 1 127 ? -3.090 5.953 -4.915 1.00 96.81 127 GLY A N 1
ATOM 1017 C CA . GLY A 1 127 ? -2.068 4.930 -4.718 1.00 96.81 127 GLY A CA 1
ATOM 1018 C C . GLY A 1 127 ? -1.241 5.138 -3.446 1.00 96.81 127 GLY A C 1
ATOM 1019 O O . GLY A 1 127 ? -1.769 5.426 -2.370 1.00 96.81 127 GLY A O 1
ATOM 1020 N N . PHE A 1 128 ? 0.068 4.946 -3.555 1.00 98.31 128 PHE A N 1
ATOM 1021 C CA . PHE A 1 128 ? 1.036 4.984 -2.466 1.00 98.31 128 PHE A CA 1
ATOM 1022 C C . PHE A 1 128 ? 1.694 6.355 -2.317 1.00 98.31 128 PHE A C 1
ATOM 1024 O O . PHE A 1 128 ? 2.072 6.991 -3.297 1.00 98.31 128 PHE A O 1
ATOM 1031 N N . SER A 1 129 ? 1.937 6.761 -1.074 1.00 98.56 129 SER A N 1
ATOM 1032 C CA . SER A 1 129 ? 2.836 7.861 -0.724 1.00 98.56 129 SER A CA 1
ATOM 1033 C C . SER A 1 129 ? 3.662 7.464 0.494 1.00 98.56 129 SER A C 1
ATOM 1035 O O . SER A 1 129 ? 3.101 7.109 1.530 1.00 98.56 129 SER A O 1
ATOM 1037 N N . ALA A 1 130 ? 4.987 7.554 0.397 1.00 98.56 130 ALA A N 1
ATOM 1038 C CA . ALA A 1 130 ? 5.901 7.181 1.472 1.00 98.56 130 ALA A CA 1
ATOM 1039 C C . ALA A 1 130 ? 7.134 8.107 1.523 1.00 98.56 130 ALA A C 1
ATOM 1041 O O . ALA A 1 130 ? 7.626 8.540 0.480 1.00 98.56 130 ALA A O 1
ATOM 1042 N N . PRO A 1 131 ? 7.697 8.382 2.714 1.00 98.38 131 PRO A N 1
ATOM 1043 C CA . PRO A 1 131 ? 8.935 9.154 2.847 1.00 98.38 131 PRO A CA 1
ATOM 1044 C C . PRO A 1 131 ? 10.139 8.521 2.143 1.00 98.38 131 PRO A C 1
ATOM 1046 O O . PRO A 1 131 ? 11.050 9.229 1.723 1.00 98.38 131 PRO A O 1
ATOM 1049 N N . TRP A 1 132 ? 10.140 7.196 2.011 1.00 98.44 132 TRP A N 1
ATOM 1050 C CA . TRP A 1 132 ? 11.182 6.412 1.361 1.00 98.44 132 TRP A CA 1
ATOM 1051 C C . TRP A 1 132 ? 10.580 5.135 0.786 1.00 98.44 132 TRP A C 1
ATOM 1053 O O . TRP A 1 132 ? 9.598 4.617 1.323 1.00 98.44 132 TRP A O 1
ATOM 1063 N N . VAL A 1 133 ? 11.189 4.620 -0.275 1.00 98.62 133 VAL A N 1
ATOM 1064 C CA . VAL A 1 133 ? 10.854 3.322 -0.852 1.00 98.62 133 VAL A CA 1
ATOM 1065 C C . VAL A 1 133 ? 12.118 2.538 -1.174 1.00 98.62 133 VAL A C 1
ATOM 1067 O O . VAL A 1 133 ? 13.106 3.117 -1.625 1.00 98.62 133 VAL A O 1
ATOM 1070 N N . ARG A 1 134 ? 12.052 1.216 -1.028 1.00 98.12 134 ARG A N 1
ATOM 1071 C CA . ARG A 1 134 ? 12.935 0.274 -1.721 1.00 98.12 134 ARG A CA 1
ATOM 1072 C C . ARG A 1 134 ? 12.118 -0.577 -2.670 1.00 98.12 134 ARG A C 1
ATOM 1074 O O . ARG A 1 134 ? 11.134 -1.183 -2.259 1.00 98.12 134 ARG A O 1
ATOM 1081 N N . ILE A 1 135 ? 12.527 -0.591 -3.930 1.00 97.19 135 ILE A N 1
ATOM 1082 C CA . ILE A 1 135 ? 11.870 -1.299 -5.024 1.00 97.19 135 ILE A CA 1
ATOM 1083 C C . ILE A 1 135 ? 12.769 -2.452 -5.441 1.00 97.19 135 ILE A C 1
ATOM 1085 O O . ILE A 1 135 ? 13.963 -2.269 -5.680 1.00 97.19 135 ILE A O 1
ATOM 1089 N N . GLU A 1 136 ? 12.187 -3.635 -5.563 1.00 96.69 136 GLU A N 1
ATOM 1090 C CA . GLU A 1 136 ? 12.845 -4.800 -6.133 1.00 96.69 136 GLU A CA 1
ATOM 1091 C C . GLU A 1 136 ? 11.929 -5.479 -7.142 1.00 96.69 136 GLU A C 1
ATOM 1093 O O . GLU A 1 136 ? 10.790 -5.815 -6.840 1.00 96.69 136 GLU A O 1
ATOM 1098 N N . ALA A 1 137 ? 12.454 -5.720 -8.332 1.00 94.88 137 ALA A N 1
ATOM 1099 C CA . ALA A 1 137 ? 11.816 -6.448 -9.411 1.00 94.88 137 ALA A CA 1
ATOM 1100 C C . ALA A 1 137 ? 12.891 -7.227 -10.190 1.00 94.88 137 ALA A C 1
ATOM 1102 O O . ALA A 1 137 ? 14.094 -6.994 -10.001 1.00 94.88 137 ALA A O 1
ATOM 1103 N N . PRO A 1 138 ? 12.505 -8.134 -11.102 1.00 92.88 138 PRO A N 1
ATOM 1104 C CA . PRO A 1 138 ? 13.456 -8.843 -11.949 1.00 92.88 138 PRO A CA 1
ATOM 1105 C C . PRO A 1 138 ? 14.374 -7.919 -12.755 1.00 92.88 138 PRO A C 1
ATOM 1107 O O . PRO A 1 138 ? 15.505 -8.298 -13.027 1.00 92.88 138 PRO A O 1
ATOM 1110 N N . ASN A 1 139 ? 13.928 -6.725 -13.136 1.00 90.94 139 ASN A N 1
ATOM 1111 C CA . ASN A 1 139 ? 14.654 -5.795 -14.008 1.00 90.94 139 ASN A CA 1
ATOM 1112 C C . ASN A 1 139 ? 15.043 -4.469 -13.332 1.00 90.94 139 ASN A C 1
ATOM 1114 O O . ASN A 1 139 ? 15.667 -3.630 -13.974 1.00 90.94 139 ASN A O 1
ATOM 1118 N N . LEU A 1 140 ? 14.684 -4.269 -12.063 1.00 92.00 140 LEU A N 1
ATOM 1119 C CA . LEU A 1 140 ? 14.874 -3.010 -11.346 1.00 92.00 140 LEU A CA 1
ATOM 1120 C C . LEU A 1 140 ? 15.169 -3.292 -9.878 1.00 92.00 140 LEU A C 1
ATOM 1122 O O . LEU A 1 140 ? 14.445 -4.045 -9.230 1.00 92.00 140 LEU A O 1
ATOM 1126 N N . ARG A 1 141 ? 16.194 -2.649 -9.327 1.00 95.38 141 ARG A N 1
ATOM 1127 C CA . ARG A 1 141 ? 16.417 -2.595 -7.881 1.00 95.38 141 ARG A CA 1
ATOM 1128 C C . ARG A 1 141 ? 16.817 -1.195 -7.481 1.00 95.38 141 ARG A C 1
ATOM 1130 O O . ARG A 1 141 ? 17.514 -0.526 -8.231 1.00 95.38 141 ARG A O 1
ATOM 1137 N N . GLY A 1 142 ? 16.421 -0.762 -6.298 1.00 96.06 142 GLY A N 1
ATOM 1138 C CA . GLY A 1 142 ? 16.968 0.457 -5.730 1.00 96.06 142 GLY A CA 1
ATOM 1139 C C . GLY A 1 142 ? 16.034 1.145 -4.766 1.00 96.06 142 GLY A C 1
ATOM 1140 O O . GLY A 1 142 ? 15.068 0.558 -4.283 1.00 96.06 142 GLY A O 1
ATOM 1141 N N . GLU A 1 143 ? 16.345 2.396 -4.475 1.00 98.12 143 GLU A N 1
ATOM 1142 C CA . GLU A 1 143 ? 15.649 3.178 -3.463 1.00 98.12 143 GLU A CA 1
ATOM 1143 C C . GLU A 1 143 ? 15.448 4.627 -3.895 1.00 98.12 143 GLU A C 1
ATOM 1145 O O . GLU A 1 143 ? 16.176 5.144 -4.746 1.00 98.12 143 GLU A O 1
ATOM 1150 N N . ALA A 1 144 ? 14.449 5.276 -3.308 1.00 98.00 144 ALA A N 1
ATOM 1151 C CA . ALA A 1 144 ? 14.186 6.694 -3.509 1.00 98.00 144 ALA A CA 1
ATOM 1152 C C . ALA A 1 144 ? 13.501 7.307 -2.280 1.00 98.00 144 ALA A C 1
ATOM 1154 O O . ALA A 1 144 ? 12.930 6.602 -1.444 1.00 98.00 144 ALA A O 1
ATOM 1155 N N . GLU A 1 145 ? 13.549 8.629 -2.178 1.00 98.19 145 GLU A N 1
ATOM 1156 C CA . GLU A 1 145 ? 12.897 9.428 -1.140 1.00 98.19 145 GLU A CA 1
ATOM 1157 C C . GLU A 1 145 ? 11.613 10.072 -1.677 1.00 98.19 145 GLU A C 1
ATOM 1159 O O . GLU A 1 145 ? 11.431 10.194 -2.887 1.00 98.19 145 GLU A O 1
ATOM 1164 N N . ARG A 1 146 ? 10.716 10.503 -0.780 1.00 97.81 146 ARG A N 1
ATOM 1165 C CA . ARG A 1 146 ? 9.453 11.200 -1.112 1.00 97.81 146 ARG A CA 1
ATOM 1166 C C . ARG A 1 146 ? 8.676 10.529 -2.252 1.00 97.81 146 ARG A C 1
ATOM 1168 O O . ARG A 1 146 ? 8.198 11.183 -3.173 1.00 97.81 146 ARG A O 1
ATOM 1175 N N . PHE A 1 147 ? 8.567 9.210 -2.165 1.00 98.44 147 PHE A N 1
ATOM 1176 C CA . PHE A 1 147 ? 7.959 8.368 -3.179 1.00 98.44 147 PHE A CA 1
ATOM 1177 C C . PHE A 1 147 ? 6.442 8.543 -3.223 1.00 98.44 147 PHE A C 1
ATOM 1179 O O . PHE A 1 147 ? 5.769 8.478 -2.190 1.00 98.44 147 PHE A O 1
ATOM 1186 N N . ARG A 1 148 ? 5.905 8.692 -4.432 1.00 98.50 148 ARG A N 1
ATOM 1187 C CA . ARG A 1 148 ? 4.482 8.607 -4.741 1.00 98.50 148 ARG A CA 1
ATOM 1188 C C . ARG A 1 148 ? 4.279 7.794 -6.000 1.00 98.50 148 ARG A C 1
ATOM 1190 O O . ARG A 1 148 ? 5.029 7.947 -6.965 1.00 98.50 148 ARG A O 1
ATOM 1197 N N . SER A 1 149 ? 3.254 6.956 -5.996 1.00 98.12 149 SER A N 1
ATOM 1198 C CA . SER A 1 149 ? 2.885 6.214 -7.189 1.00 98.12 149 SER A CA 1
ATOM 1199 C C . SER A 1 149 ? 1.460 5.698 -7.145 1.00 98.12 149 SER A C 1
ATOM 1201 O O . SER A 1 149 ? 0.921 5.493 -6.064 1.00 98.12 149 SER A O 1
ATOM 1203 N N . ASP A 1 150 ? 0.866 5.454 -8.307 1.00 97.38 150 ASP A N 1
ATOM 1204 C CA . ASP A 1 150 ? -0.364 4.679 -8.419 1.00 97.38 150 ASP A CA 1
ATOM 1205 C C . ASP A 1 150 ? -0.127 3.193 -8.079 1.00 97.38 150 ASP A C 1
ATOM 1207 O O . ASP A 1 150 ? 1.004 2.724 -7.934 1.00 97.38 150 ASP A O 1
ATOM 1211 N N . PHE A 1 151 ? -1.206 2.419 -7.945 1.00 96.81 151 PHE A N 1
ATOM 1212 C CA . PHE A 1 151 ? -1.112 1.008 -7.554 1.00 96.81 151 PHE A CA 1
ATOM 1213 C C . PHE A 1 151 ? -0.391 0.118 -8.576 1.00 96.81 151 PHE A C 1
ATOM 1215 O O . PHE A 1 151 ? 0.081 -0.954 -8.202 1.00 96.81 151 PHE A O 1
ATOM 1222 N N . ALA A 1 152 ? -0.295 0.552 -9.837 1.00 94.50 152 ALA A N 1
ATOM 1223 C CA . ALA A 1 152 ? 0.346 -0.193 -10.917 1.00 94.50 152 ALA A CA 1
ATOM 1224 C C . ALA A 1 152 ? 1.789 0.255 -11.213 1.00 94.50 152 ALA A C 1
ATOM 1226 O O . ALA A 1 152 ? 2.435 -0.344 -12.073 1.00 94.50 152 ALA A O 1
ATOM 1227 N N . LEU A 1 153 ? 2.307 1.264 -10.500 1.00 95.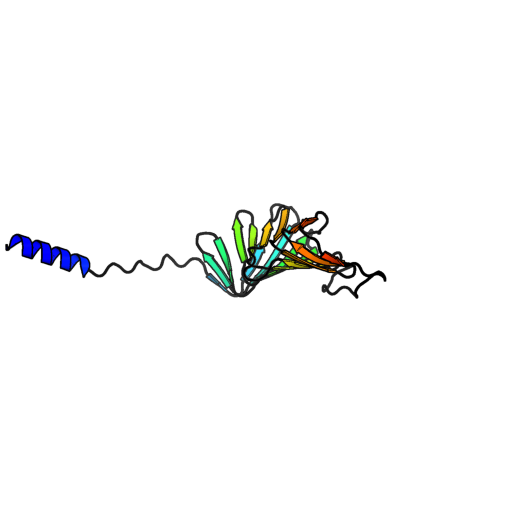12 153 LEU A N 1
ATOM 1228 C CA . LEU A 1 153 ? 3.612 1.883 -10.757 1.00 95.12 153 LEU A CA 1
ATOM 1229 C C . LEU A 1 153 ? 3.763 2.510 -12.154 1.00 95.12 153 LEU A C 1
ATOM 1231 O O . LEU A 1 153 ? 4.881 2.680 -12.643 1.00 95.12 153 LEU A O 1
ATOM 1235 N N . GLU A 1 154 ? 2.657 2.871 -12.805 1.00 94.25 154 GLU A N 1
ATOM 1236 C CA . GLU A 1 154 ? 2.667 3.508 -14.128 1.00 94.25 154 GLU A CA 1
ATOM 1237 C C . GLU A 1 154 ? 3.028 4.997 -14.038 1.00 94.25 154 GLU A C 1
ATOM 1239 O O . GLU A 1 154 ? 3.557 5.587 -14.985 1.00 94.25 154 GLU A O 1
ATOM 1244 N N . ARG A 1 155 ? 2.789 5.609 -12.877 1.00 95.94 155 ARG A N 1
ATOM 1245 C CA . ARG A 1 155 ? 3.142 6.989 -12.559 1.00 95.94 155 ARG A CA 1
ATOM 1246 C C . ARG A 1 155 ? 3.971 7.000 -11.291 1.00 95.94 155 ARG A C 1
ATOM 1248 O O . ARG A 1 155 ? 3.434 6.807 -10.208 1.00 95.94 155 ARG A O 1
ATOM 1255 N N . ILE A 1 156 ? 5.271 7.246 -11.417 1.00 95.75 156 ILE A N 1
ATOM 1256 C CA . ILE A 1 156 ? 6.186 7.346 -10.276 1.00 95.75 156 ILE A CA 1
ATOM 1257 C C . ILE A 1 156 ? 6.703 8.778 -10.164 1.00 95.75 156 ILE A C 1
ATOM 1259 O O . ILE A 1 156 ? 7.268 9.322 -11.112 1.00 95.75 156 ILE A O 1
ATOM 1263 N N . GLU A 1 157 ? 6.566 9.350 -8.973 1.00 97.31 157 GLU A N 1
ATOM 1264 C CA . GLU A 1 157 ? 7.223 10.587 -8.558 1.00 97.31 157 GLU A CA 1
ATOM 1265 C C . GLU A 1 157 ? 8.103 10.270 -7.347 1.00 97.31 157 GLU A C 1
ATOM 1267 O O . GLU A 1 157 ? 7.631 9.719 -6.354 1.00 97.31 157 GLU A O 1
ATOM 1272 N N . ALA A 1 158 ? 9.396 10.577 -7.423 1.00 97.19 158 ALA A N 1
ATOM 1273 C CA . ALA A 1 158 ? 10.315 10.340 -6.319 1.00 97.19 158 ALA A CA 1
ATOM 1274 C C . ALA A 1 158 ? 11.533 11.261 -6.399 1.00 97.19 158 ALA A C 1
ATOM 1276 O O . ALA A 1 158 ? 11.848 11.828 -7.448 1.00 97.19 158 ALA A O 1
ATOM 1277 N N . GLU A 1 159 ? 12.241 11.367 -5.284 1.00 97.75 159 GLU A N 1
ATOM 1278 C CA . GLU A 1 159 ? 13.433 12.183 -5.134 1.00 97.75 159 GLU A CA 1
ATOM 1279 C C . GLU A 1 159 ? 14.669 11.339 -4.839 1.00 97.75 159 GLU A C 1
ATOM 1281 O O . GLU A 1 159 ? 14.585 10.262 -4.252 1.00 97.75 159 GLU A O 1
ATOM 1286 N N . ASN A 1 160 ? 15.834 11.842 -5.257 1.00 96.12 160 ASN A N 1
ATOM 1287 C CA . ASN A 1 160 ? 17.131 11.185 -5.076 1.00 96.12 160 ASN A CA 1
ATOM 1288 C C . ASN A 1 160 ? 17.148 9.688 -5.482 1.00 96.12 160 ASN A C 1
ATOM 1290 O O . ASN A 1 160 ? 17.647 8.867 -4.708 1.00 96.12 160 ASN A O 1
ATOM 1294 N N . PRO A 1 161 ? 16.618 9.300 -6.664 1.00 95.62 161 PRO A N 1
ATOM 1295 C CA . PR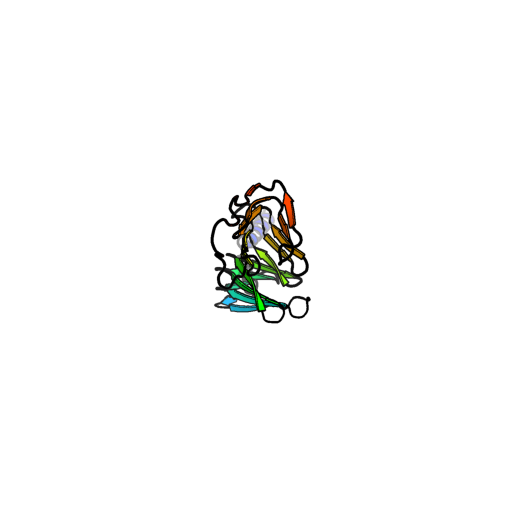O A 1 161 ? 16.512 7.894 -7.035 1.00 95.62 161 PRO A CA 1
ATOM 1296 C C . PRO A 1 161 ? 17.893 7.260 -7.231 1.00 95.62 161 PRO A C 1
ATOM 1298 O O . PRO A 1 161 ? 18.740 7.773 -7.967 1.00 95.62 161 PRO A O 1
ATOM 1301 N N . ARG A 1 162 ? 18.098 6.105 -6.600 1.00 95.75 162 ARG A N 1
ATOM 1302 C CA . ARG A 1 162 ? 19.284 5.255 -6.748 1.00 95.75 162 ARG A CA 1
ATOM 1303 C C . ARG A 1 162 ? 18.845 3.913 -7.304 1.00 95.75 162 ARG A C 1
ATOM 1305 O O . ARG A 1 162 ? 18.649 2.966 -6.548 1.00 95.75 162 ARG A O 1
ATOM 1312 N N . PHE A 1 163 ? 18.630 3.869 -8.615 1.00 91.19 163 PHE A N 1
ATOM 1313 C CA . PHE A 1 163 ? 18.157 2.677 -9.311 1.00 91.19 163 PHE A CA 1
ATOM 1314 C C . PHE A 1 163 ? 19.276 1.987 -10.081 1.00 91.19 163 PHE A C 1
ATOM 1316 O O . PHE A 1 163 ? 20.060 2.613 -10.792 1.00 91.19 163 PHE A O 1
ATOM 1323 N N . GLU A 1 164 ? 19.300 0.671 -9.951 1.00 91.75 164 GLU A N 1
ATOM 1324 C CA . GLU A 1 164 ? 20.175 -0.248 -10.648 1.00 91.75 164 GLU A CA 1
ATOM 1325 C C . GLU A 1 164 ? 19.342 -1.089 -11.615 1.00 91.75 164 GLU A C 1
ATOM 1327 O O . GLU A 1 164 ? 18.267 -1.596 -11.276 1.00 91.75 164 GLU A O 1
ATOM 1332 N N . PHE A 1 165 ? 19.883 -1.270 -12.817 1.00 88.56 165 PHE A N 1
ATOM 1333 C CA . PHE A 1 165 ? 19.311 -2.104 -13.867 1.00 88.56 165 PHE A CA 1
ATOM 1334 C C . PHE A 1 165 ? 20.333 -3.183 -14.250 1.00 88.56 165 PHE A C 1
ATOM 1336 O O . PHE A 1 165 ? 21.530 -2.887 -14.337 1.00 88.56 165 PHE A O 1
ATOM 1343 N N . PRO A 1 166 ? 19.912 -4.437 -14.474 1.00 86.50 166 PRO A N 1
ATOM 1344 C CA . PRO A 1 166 ? 20.837 -5.525 -14.744 1.00 86.50 166 PRO A CA 1
ATOM 1345 C C . PRO A 1 166 ? 21.370 -5.435 -16.179 1.00 86.50 166 PRO A C 1
ATOM 1347 O O . PRO A 1 166 ? 20.600 -5.360 -17.134 1.00 86.50 166 PRO A O 1
ATOM 1350 N N . ALA A 1 167 ? 22.690 -5.537 -16.353 1.00 76.06 167 ALA A N 1
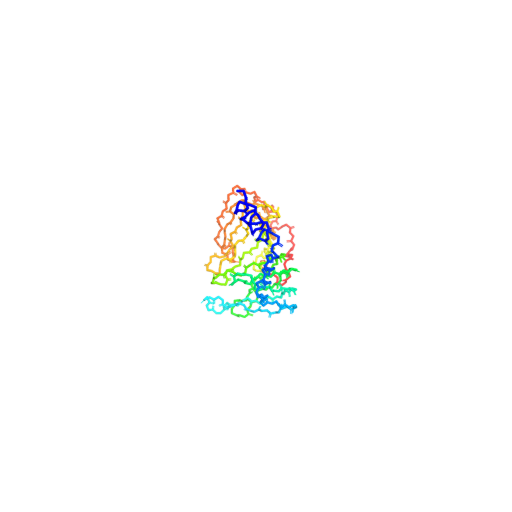ATOM 1351 C CA . ALA A 1 167 ? 23.329 -5.490 -17.675 1.00 76.06 167 ALA A CA 1
ATOM 1352 C C . ALA A 1 167 ? 22.930 -6.659 -18.607 1.00 76.06 167 ALA A C 1
ATOM 1354 O O . ALA A 1 167 ? 23.061 -6.551 -19.822 1.00 76.06 167 ALA A O 1
ATOM 1355 N N . GLY A 1 168 ? 22.445 -7.774 -18.043 1.00 72.44 168 GLY A N 1
ATOM 1356 C CA . GLY A 1 168 ? 22.069 -9.004 -18.755 1.00 72.44 168 GLY A CA 1
ATOM 1357 C C . GLY A 1 168 ? 20.563 -9.285 -18.811 1.00 72.44 168 GLY A C 1
ATOM 1358 O O . GLY A 1 168 ? 20.172 -10.436 -18.975 1.00 72.44 168 GLY A O 1
ATOM 1359 N N . GLY A 1 169 ? 19.715 -8.269 -18.620 1.00 73.81 169 GLY A N 1
ATOM 1360 C CA . GLY A 1 169 ? 18.257 -8.365 -18.778 1.00 73.81 169 GLY A CA 1
ATOM 1361 C C . GLY A 1 169 ? 17.470 -8.661 -17.498 1.00 73.81 169 GLY A C 1
ATOM 1362 O O . GLY A 1 169 ? 16.348 -8.179 -17.367 1.00 73.81 169 GLY A O 1
ATOM 1363 N N . SER A 1 170 ? 18.041 -9.379 -16.522 1.00 83.31 170 SER A N 1
ATOM 1364 C CA . SER A 1 170 ? 17.379 -9.614 -15.231 1.00 83.31 170 SER A CA 1
ATOM 1365 C C . SER A 1 170 ? 18.353 -9.872 -14.070 1.00 83.31 170 SER A C 1
ATOM 1367 O O . SER A 1 170 ? 19.400 -10.488 -14.248 1.00 83.31 170 SER A O 1
ATOM 1369 N N . PHE A 1 171 ? 17.994 -9.422 -12.865 1.00 80.56 171 PHE A N 1
ATOM 1370 C CA . PHE A 1 171 ? 18.641 -9.738 -11.592 1.00 80.56 171 PHE A CA 1
ATOM 1371 C C . PHE A 1 171 ? 18.265 -11.121 -11.021 1.00 80.56 171 PHE A C 1
ATOM 1373 O O . PHE A 1 171 ? 18.785 -11.507 -9.970 1.00 80.56 171 PHE A O 1
ATOM 1380 N N . GLY A 1 172 ? 17.331 -11.840 -11.647 1.00 84.31 172 GLY A N 1
ATOM 1381 C CA . GLY A 1 172 ? 16.837 -13.136 -11.184 1.00 84.31 172 GLY A CA 1
ATOM 1382 C C . GLY A 1 172 ? 15.339 -13.326 -11.446 1.00 84.31 172 GLY A C 1
ATOM 1383 O O . GLY A 1 172 ? 14.661 -12.399 -11.889 1.00 84.31 172 GLY A O 1
ATOM 1384 N N . PRO A 1 173 ? 14.797 -14.524 -11.169 1.00 87.38 173 PRO A N 1
ATOM 1385 C CA . PRO A 1 173 ? 13.394 -14.822 -11.433 1.00 87.38 173 PRO A CA 1
ATOM 1386 C C . PRO A 1 173 ? 12.454 -13.994 -10.546 1.00 87.38 173 PRO A C 1
ATOM 1388 O O . PRO A 1 173 ? 12.853 -13.500 -9.487 1.00 87.38 173 PRO A O 1
ATOM 1391 N N . CYS A 1 174 ? 11.189 -13.898 -10.967 1.00 90.44 174 CYS A N 1
ATOM 1392 C CA . CYS A 1 174 ? 10.101 -13.308 -10.189 1.00 90.44 174 CYS A CA 1
ATOM 1393 C C . CYS A 1 174 ? 10.058 -13.896 -8.770 1.00 90.44 174 CYS A C 1
ATOM 1395 O O . CYS A 1 174 ? 9.942 -15.108 -8.604 1.00 90.44 174 CYS A O 1
ATOM 1397 N N . GLN A 1 175 ? 10.161 -13.033 -7.758 1.00 88.94 175 GLN A N 1
ATOM 1398 C CA . GLN A 1 175 ? 10.112 -13.424 -6.341 1.00 88.94 175 GLN A CA 1
ATOM 1399 C C . GLN A 1 175 ? 8.721 -13.228 -5.718 1.00 88.94 175 GLN A C 1
ATOM 1401 O O . GLN A 1 175 ? 8.513 -13.575 -4.559 1.00 88.94 175 GLN A O 1
ATOM 1406 N N . VAL A 1 176 ? 7.774 -12.651 -6.465 1.00 92.88 176 VAL A N 1
ATOM 1407 C CA . VAL A 1 176 ? 6.390 -12.450 -6.021 1.00 92.88 176 VAL A CA 1
ATOM 1408 C C . VAL A 1 176 ? 5.578 -13.692 -6.367 1.00 92.88 176 VAL A C 1
ATOM 1410 O O . VAL A 1 176 ? 5.469 -14.071 -7.532 1.00 92.88 176 VAL A O 1
ATOM 1413 N N . GLU A 1 177 ? 4.980 -14.326 -5.361 1.00 91.44 177 GLU A N 1
ATOM 1414 C CA . GLU A 1 177 ? 4.165 -15.523 -5.564 1.00 91.44 177 GLU A CA 1
ATOM 1415 C C . GLU A 1 177 ? 2.933 -15.218 -6.432 1.00 91.44 177 GLU A C 1
ATOM 1417 O O . GLU A 1 177 ? 2.136 -14.326 -6.118 1.00 91.44 177 GLU A O 1
ATOM 1422 N N . GLY A 1 178 ? 2.763 -15.970 -7.524 1.00 89.56 178 GLY A N 1
ATOM 1423 C CA . GLY A 1 178 ? 1.703 -15.737 -8.511 1.00 89.56 178 GLY A CA 1
ATOM 1424 C C . GLY A 1 178 ? 1.919 -14.498 -9.388 1.00 89.56 178 GLY A C 1
ATOM 1425 O O . GLY A 1 178 ? 1.012 -14.122 -10.125 1.00 89.56 178 GLY A O 1
ATOM 1426 N N . GLY A 1 179 ? 3.089 -13.856 -9.301 1.00 83.62 179 GLY A N 1
ATOM 1427 C CA . GLY A 1 179 ? 3.458 -12.734 -10.155 1.00 83.62 179 GLY A CA 1
ATOM 1428 C C . GLY A 1 179 ? 3.827 -13.161 -11.577 1.00 83.62 179 GLY A C 1
ATOM 1429 O O . GLY A 1 179 ? 4.224 -14.302 -11.828 1.00 83.62 179 GLY A O 1
ATOM 1430 N N . SER A 1 180 ? 3.723 -12.215 -12.506 1.00 82.69 180 SER A N 1
ATOM 1431 C CA . SER A 1 180 ? 4.138 -12.366 -13.904 1.00 82.69 180 SER A CA 1
ATOM 1432 C C . SER A 1 180 ? 4.965 -11.152 -14.321 1.00 82.69 180 SER A C 1
ATOM 1434 O O . SER A 1 180 ? 4.498 -10.018 -14.170 1.00 82.69 180 SER A O 1
ATOM 1436 N N . GLY A 1 181 ? 6.181 -11.400 -14.810 1.00 68.38 181 GLY A N 1
ATOM 1437 C CA . GLY A 1 181 ? 7.108 -10.383 -15.320 1.00 68.38 181 GLY A CA 1
ATOM 1438 C C . GLY A 1 181 ? 6.954 -10.119 -16.808 1.00 68.38 181 GLY A C 1
ATOM 1439 O O . GLY A 1 181 ? 6.403 -10.999 -17.505 1.00 68.38 181 GLY A O 1
#